Protein AF-A0A820CGP2-F1 (afdb_monomer_lite)

Structure (mmCIF, N/CA/C/O backbone):
data_AF-A0A820CGP2-F1
#
_entry.id   AF-A0A820CGP2-F1
#
loop_
_atom_site.group_PDB
_atom_site.id
_atom_site.type_symbol
_atom_site.label_atom_id
_atom_site.label_alt_id
_atom_site.label_comp_id
_atom_site.label_asym_id
_atom_site.label_entity_id
_atom_site.label_seq_id
_atom_site.pdbx_PDB_ins_code
_atom_site.Cartn_x
_atom_site.Cartn_y
_atom_site.Cartn_z
_atom_site.occupancy
_atom_site.B_iso_or_equiv
_atom_site.auth_seq_id
_atom_site.auth_comp_id
_atom_site.auth_asym_id
_atom_site.auth_atom_id
_atom_site.pdbx_PDB_model_num
ATOM 1 N N . MET A 1 1 ? -18.008 15.340 -5.250 1.00 48.47 1 MET A N 1
ATOM 2 C CA . MET A 1 1 ? -17.905 15.251 -6.729 1.00 48.47 1 MET A CA 1
ATOM 3 C C . MET A 1 1 ? -16.907 16.295 -7.225 1.00 48.47 1 MET A C 1
ATOM 5 O O . MET A 1 1 ? -17.210 17.041 -8.138 1.00 48.47 1 MET A O 1
ATOM 9 N N . MET A 1 2 ? -15.729 16.378 -6.603 1.00 44.28 2 MET A N 1
ATOM 10 C CA . MET A 1 2 ? -14.603 17.202 -7.070 1.00 44.28 2 MET A CA 1
ATOM 11 C C . MET A 1 2 ? -13.309 16.642 -6.453 1.00 44.28 2 MET A C 1
ATOM 13 O O . MET A 1 2 ? -12.500 17.361 -5.888 1.00 44.28 2 MET A O 1
ATOM 17 N N . ASP A 1 3 ? -13.138 15.318 -6.519 1.00 47.31 3 ASP A N 1
ATOM 18 C CA . ASP A 1 3 ? -12.062 14.613 -5.801 1.00 47.31 3 ASP A CA 1
ATOM 19 C C . ASP A 1 3 ? -11.326 13.603 -6.706 1.00 47.31 3 ASP A C 1
ATOM 21 O O . ASP A 1 3 ? -10.423 12.898 -6.262 1.00 47.31 3 ASP A O 1
ATOM 25 N N . CYS A 1 4 ? -11.699 13.512 -7.990 1.00 40.28 4 CYS A N 1
ATOM 26 C CA . CYS A 1 4 ? -11.289 12.405 -8.860 1.00 40.28 4 CYS A CA 1
ATOM 27 C C . CYS A 1 4 ? -10.179 12.707 -9.881 1.00 40.28 4 CYS A C 1
ATOM 29 O O . CYS A 1 4 ? -9.790 11.772 -10.571 1.00 40.28 4 CYS A O 1
ATOM 31 N N . LEU A 1 5 ? -9.636 13.929 -10.008 1.00 45.03 5 LEU A N 1
ATOM 32 C CA . LEU A 1 5 ? -8.670 14.203 -11.096 1.00 45.03 5 LEU A CA 1
ATOM 33 C C . LEU A 1 5 ? -7.338 14.846 -10.712 1.00 45.03 5 LEU A C 1
ATOM 35 O O . LEU A 1 5 ? -6.530 15.123 -11.594 1.00 45.03 5 LEU A O 1
ATOM 39 N N . TYR A 1 6 ? -7.038 15.055 -9.433 1.00 50.78 6 TYR A N 1
ATOM 40 C CA . TYR A 1 6 ? -5.728 15.603 -9.101 1.00 50.78 6 TYR A CA 1
ATOM 41 C C . TYR A 1 6 ? -5.200 15.021 -7.803 1.00 50.78 6 TYR A C 1
ATOM 43 O O . TYR A 1 6 ? -5.463 15.498 -6.705 1.00 50.78 6 TYR A O 1
ATOM 51 N N . ALA A 1 7 ? -4.390 13.976 -7.940 1.00 54.88 7 ALA A N 1
ATOM 52 C CA . ALA A 1 7 ? -3.486 13.541 -6.894 1.00 54.88 7 ALA A CA 1
ATOM 53 C C . ALA A 1 7 ? -2.346 14.560 -6.700 1.00 54.88 7 ALA A C 1
ATOM 55 O O . ALA A 1 7 ? -1.194 14.157 -6.602 1.00 54.88 7 ALA A O 1
ATOM 56 N N . ILE A 1 8 ? -2.628 15.868 -6.639 1.00 57.88 8 ILE A N 1
ATOM 57 C CA . ILE A 1 8 ? -1.632 16.802 -6.128 1.00 57.88 8 ILE A CA 1
ATOM 58 C C . ILE A 1 8 ? -1.650 16.691 -4.614 1.00 57.88 8 ILE A C 1
ATOM 60 O O . ILE A 1 8 ? -2.555 17.108 -3.893 1.00 57.88 8 ILE A O 1
ATOM 64 N N . CYS A 1 9 ? -0.624 16.018 -4.140 1.00 56.94 9 CYS A N 1
ATOM 65 C CA . CYS A 1 9 ? -0.222 16.044 -2.762 1.00 56.94 9 CYS A CA 1
ATOM 66 C C . CYS A 1 9 ? 0.412 17.426 -2.542 1.00 56.94 9 CYS A C 1
ATOM 68 O O . CYS A 1 9 ? 1.601 17.604 -2.771 1.00 56.94 9 CYS A O 1
ATOM 70 N N . THR A 1 10 ? -0.372 18.450 -2.186 1.00 56.12 10 THR A N 1
ATOM 71 C CA . THR A 1 10 ? 0.155 19.826 -2.034 1.00 56.12 10 THR A CA 1
ATOM 72 C C . THR A 1 10 ? 1.178 19.965 -0.900 1.00 56.12 10 THR A C 1
ATOM 74 O O . THR A 1 10 ? 1.795 21.019 -0.778 1.00 56.12 10 THR A O 1
ATOM 77 N N . ARG A 1 11 ? 1.348 18.940 -0.046 1.00 58.34 11 ARG A N 1
ATOM 78 C CA . ARG A 1 11 ? 2.179 19.014 1.169 1.00 58.34 11 ARG A CA 1
ATOM 79 C C . ARG A 1 11 ? 3.032 17.787 1.501 1.00 58.34 11 ARG A C 1
ATOM 81 O O . ARG A 1 11 ? 3.720 17.850 2.514 1.00 58.34 11 ARG A O 1
ATOM 88 N N . CYS A 1 12 ? 3.033 16.706 0.715 1.00 54.94 12 CYS A N 1
ATOM 89 C CA . CYS A 1 12 ? 4.019 15.641 0.946 1.00 54.94 12 CYS A CA 1
ATOM 90 C C . CYS A 1 12 ? 5.024 15.611 -0.198 1.00 54.94 12 CYS A C 1
ATOM 92 O O . CYS A 1 12 ? 4.670 15.520 -1.371 1.00 54.94 12 CYS A O 1
ATOM 94 N N . THR A 1 13 ? 6.291 15.685 0.184 1.00 69.44 13 THR A N 1
ATOM 95 C CA . THR A 1 13 ? 7.454 15.597 -0.698 1.00 69.44 13 THR A CA 1
ATOM 96 C C . THR A 1 13 ? 7.720 14.168 -1.172 1.00 69.44 13 THR A C 1
ATOM 98 O O . THR A 1 13 ? 8.427 13.987 -2.158 1.00 69.44 13 THR A O 1
ATOM 101 N N . TYR A 1 14 ? 7.147 13.164 -0.497 1.00 80.94 14 TYR A N 1
ATOM 102 C CA . TYR A 1 14 ? 7.348 11.745 -0.784 1.00 80.94 14 TYR A CA 1
ATOM 103 C C . TYR A 1 14 ? 6.039 11.055 -1.162 1.00 80.94 14 TYR A C 1
ATOM 105 O O . TYR A 1 14 ? 4.999 11.234 -0.523 1.00 80.94 14 TYR A O 1
ATOM 113 N N . ALA A 1 15 ? 6.101 10.248 -2.219 1.00 84.56 15 ALA A N 1
ATOM 114 C CA . ALA A 1 15 ? 4.946 9.544 -2.762 1.00 84.56 15 ALA A CA 1
ATOM 115 C C . ALA A 1 15 ? 4.384 8.503 -1.781 1.00 84.56 15 ALA A C 1
ATOM 117 O O . ALA A 1 15 ? 3.166 8.338 -1.700 1.00 84.56 15 ALA A O 1
ATOM 118 N N . ASP A 1 16 ? 5.253 7.845 -1.012 1.00 87.38 16 ASP A N 1
ATOM 119 C CA . ASP A 1 16 ? 4.871 6.834 -0.024 1.00 87.38 16 ASP A CA 1
ATOM 120 C C . ASP A 1 16 ? 3.936 7.418 1.039 1.00 87.38 16 ASP A C 1
ATOM 122 O O . ASP A 1 16 ? 2.869 6.858 1.300 1.00 87.38 16 ASP A O 1
ATOM 126 N N . ASP A 1 17 ? 4.274 8.595 1.572 1.00 87.31 17 ASP A N 1
ATOM 127 C CA . ASP A 1 17 ? 3.464 9.306 2.564 1.00 87.31 17 ASP A CA 1
ATOM 128 C C . ASP A 1 17 ? 2.101 9.717 1.992 1.00 87.31 17 ASP A C 1
ATOM 130 O O . ASP A 1 17 ? 1.069 9.524 2.641 1.00 87.31 17 ASP A O 1
ATOM 134 N N . CYS A 1 18 ? 2.067 10.211 0.745 1.00 87.31 18 CYS A N 1
ATOM 135 C CA . CYS A 1 18 ? 0.812 10.539 0.061 1.00 87.31 18 CYS A CA 1
ATOM 136 C C . CYS A 1 18 ? -0.095 9.313 -0.073 1.00 87.31 18 CYS A C 1
ATOM 138 O O . CYS A 1 18 ? -1.304 9.402 0.155 1.00 87.31 18 CYS A O 1
ATOM 140 N N . ILE A 1 19 ? 0.480 8.175 -0.476 1.00 89.25 19 ILE A N 1
ATOM 141 C CA . ILE A 1 19 ? -0.256 6.927 -0.675 1.00 89.25 19 ILE A CA 1
ATOM 142 C C . ILE A 1 19 ? -0.788 6.439 0.667 1.00 89.25 19 ILE A C 1
ATOM 144 O O . ILE A 1 19 ? -1.987 6.195 0.776 1.00 89.25 19 ILE A O 1
ATOM 148 N N . VAL A 1 20 ? 0.065 6.361 1.692 1.00 89.69 20 VAL A N 1
ATOM 149 C CA . VAL A 1 20 ? -0.314 5.919 3.040 1.00 89.69 20 VAL A CA 1
ATOM 150 C C . VAL A 1 20 ? -1.428 6.797 3.605 1.00 89.69 20 VAL A C 1
ATOM 152 O O . VAL A 1 20 ? -2.461 6.276 4.026 1.00 89.69 20 VAL A 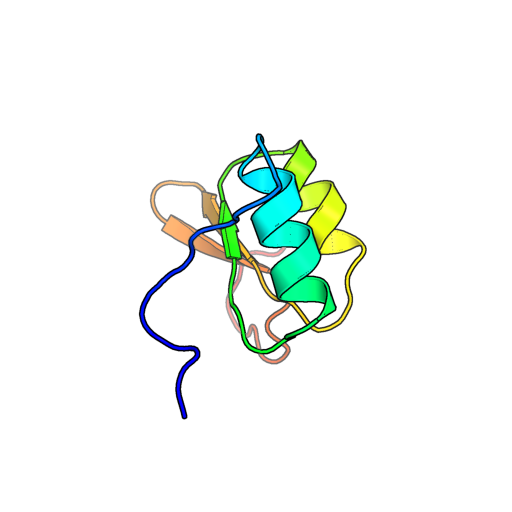O 1
ATOM 155 N N . GLN A 1 21 ? -1.283 8.123 3.558 1.00 89.38 21 GLN A N 1
ATOM 156 C CA . GLN A 1 21 ? -2.302 9.036 4.072 1.00 89.38 21 GLN A CA 1
ATOM 157 C C . GLN A 1 21 ? -3.632 8.884 3.320 1.00 89.38 21 GLN A C 1
ATOM 159 O O . GLN A 1 21 ? -4.698 8.854 3.941 1.00 89.38 21 GLN A O 1
ATOM 164 N N . ARG A 1 22 ? -3.581 8.729 1.992 1.00 88.12 22 ARG A N 1
ATOM 165 C CA . ARG A 1 22 ? -4.780 8.546 1.170 1.00 88.12 22 ARG A CA 1
ATOM 166 C C . ARG A 1 22 ? -5.500 7.239 1.487 1.00 88.12 22 ARG A C 1
ATOM 168 O O . ARG A 1 22 ? -6.716 7.263 1.650 1.00 88.12 22 ARG A O 1
ATOM 175 N N . VAL A 1 23 ? -4.785 6.122 1.622 1.00 90.06 23 VAL A N 1
ATOM 176 C CA . VAL A 1 23 ? -5.419 4.822 1.909 1.00 90.06 23 VAL A CA 1
ATOM 177 C C . VAL A 1 23 ? -5.921 4.696 3.348 1.00 90.06 23 VAL A C 1
ATOM 179 O O . VAL A 1 23 ? -6.837 3.919 3.610 1.00 90.06 23 VAL A O 1
ATOM 182 N N . ILE A 1 24 ? -5.363 5.474 4.282 1.00 90.19 24 ILE A N 1
ATOM 183 C CA . ILE A 1 24 ? -5.895 5.590 5.647 1.00 90.19 24 ILE A CA 1
ATOM 184 C C . ILE A 1 24 ? -7.252 6.302 5.632 1.00 90.19 24 ILE A C 1
ATOM 186 O O . ILE A 1 24 ? -8.193 5.826 6.265 1.00 90.19 24 ILE A O 1
ATOM 190 N N . GLN A 1 25 ? -7.358 7.423 4.910 1.00 89.69 25 GLN A N 1
ATOM 191 C CA . GLN A 1 25 ? -8.597 8.207 4.811 1.00 89.69 25 GLN A CA 1
ATOM 192 C C . GLN A 1 25 ? -9.677 7.479 4.001 1.00 89.69 25 GLN A C 1
ATOM 194 O O . GLN A 1 25 ? -10.860 7.513 4.336 1.00 89.69 25 GLN A O 1
ATOM 199 N N . HIS A 1 26 ? -9.262 6.801 2.937 1.00 88.75 26 HIS A N 1
ATOM 200 C CA . HIS A 1 26 ? -10.136 6.206 1.943 1.00 88.75 26 HIS A CA 1
ATOM 201 C C . HIS A 1 26 ? -9.686 4.775 1.645 1.00 88.75 26 HIS A C 1
ATOM 203 O O . HIS A 1 26 ? -8.737 4.540 0.903 1.00 88.75 26 HIS A O 1
ATOM 209 N N . LYS A 1 27 ? -10.398 3.794 2.205 1.00 85.06 27 LYS A N 1
ATOM 210 C CA . LYS A 1 27 ? -10.033 2.369 2.115 1.00 85.06 27 LYS A CA 1
ATOM 211 C C . LYS A 1 27 ? -10.517 1.657 0.841 1.00 85.06 27 LYS A C 1
ATOM 213 O O . LYS A 1 27 ? -10.525 0.436 0.795 1.00 85.06 27 LYS A O 1
ATOM 218 N N . TYR A 1 28 ? -10.927 2.395 -0.191 1.00 87.25 28 TYR A N 1
ATOM 219 C CA . TYR A 1 28 ? -11.462 1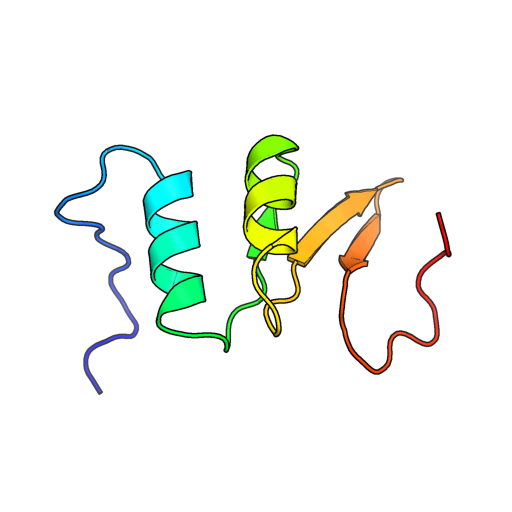.837 -1.444 1.00 87.25 28 TYR A CA 1
ATOM 220 C C . TYR A 1 28 ? -10.414 1.714 -2.565 1.00 87.25 28 TYR A C 1
ATOM 222 O O . TYR A 1 28 ? -10.762 1.610 -3.739 1.00 87.25 28 TYR A O 1
ATOM 230 N N . TYR A 1 29 ? -9.126 1.725 -2.219 1.00 89.19 29 TYR A N 1
ATOM 231 C CA . TYR A 1 29 ? -8.033 1.627 -3.184 1.00 89.19 29 TYR A CA 1
ATOM 232 C C . TYR A 1 29 ? -7.321 0.278 -3.109 1.00 89.19 29 TYR A C 1
ATOM 234 O O . TYR A 1 29 ? -7.139 -0.284 -2.030 1.00 89.19 29 TYR A O 1
ATOM 242 N N . ILE A 1 30 ? -6.847 -0.186 -4.266 1.00 90.69 30 ILE A N 1
ATOM 243 C CA . ILE A 1 30 ? -5.839 -1.242 -4.368 1.00 90.69 30 ILE A CA 1
ATOM 244 C C . ILE A 1 30 ? -4.505 -0.555 -4.644 1.00 90.69 30 ILE A C 1
ATOM 246 O O . ILE A 1 30 ? -4.379 0.173 -5.630 1.00 90.69 30 ILE A O 1
ATOM 250 N N . VAL A 1 31 ? -3.506 -0.765 -3.789 1.00 92.00 31 VAL A N 1
ATOM 251 C CA . VAL A 1 31 ? -2.179 -0.168 -4.001 1.00 92.00 31 VAL A CA 1
ATOM 252 C C . VAL A 1 31 ? -1.302 -1.124 -4.794 1.00 92.00 31 VAL A C 1
ATOM 254 O O . VAL A 1 31 ? -0.995 -2.210 -4.317 1.00 92.00 31 VAL A O 1
ATOM 257 N N . ALA A 1 32 ? -0.848 -0.728 -5.980 1.00 93.38 32 ALA A N 1
ATOM 258 C CA . ALA A 1 32 ? 0.152 -1.486 -6.727 1.00 93.38 32 ALA A CA 1
ATOM 259 C C . ALA A 1 32 ? 1.558 -0.969 -6.388 1.00 93.38 32 ALA A C 1
ATOM 261 O O . ALA A 1 32 ? 1.901 0.161 -6.728 1.00 93.38 32 ALA A O 1
ATOM 262 N N . THR A 1 33 ? 2.375 -1.774 -5.707 1.00 93.69 33 THR A N 1
ATOM 263 C CA . THR A 1 33 ? 3.766 -1.417 -5.396 1.00 93.69 33 THR A CA 1
ATOM 264 C C . THR A 1 33 ? 4.653 -2.648 -5.253 1.00 93.69 33 THR A C 1
ATOM 266 O O . THR A 1 33 ? 4.252 -3.679 -4.709 1.00 93.69 33 THR A O 1
ATOM 269 N N . CYS A 1 34 ? 5.897 -2.534 -5.713 1.00 91.81 34 CYS A N 1
ATOM 270 C CA . CYS A 1 34 ? 6.927 -3.541 -5.462 1.00 91.81 34 CYS A CA 1
ATOM 271 C C . CYS A 1 34 ? 7.801 -3.198 -4.243 1.00 91.81 34 CYS A C 1
ATOM 273 O O . CYS A 1 34 ? 8.551 -4.066 -3.788 1.00 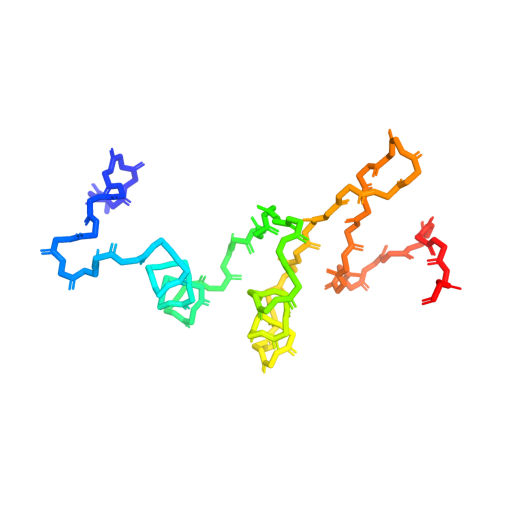91.81 34 CYS A O 1
ATOM 275 N N . ASP A 1 35 ? 7.659 -1.997 -3.672 1.00 94.25 35 ASP A N 1
ATOM 27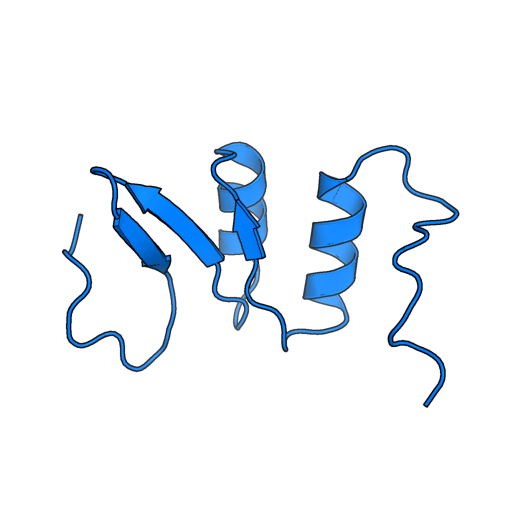6 C CA . ASP A 1 35 ? 8.502 -1.519 -2.577 1.00 94.25 35 ASP A CA 1
ATOM 277 C C . ASP A 1 35 ? 8.254 -2.286 -1.268 1.00 94.25 35 ASP A C 1
ATOM 279 O O . ASP A 1 35 ? 7.116 -2.538 -0.856 1.00 94.25 35 ASP A O 1
ATOM 283 N N . ARG A 1 36 ? 9.338 -2.709 -0.609 1.00 92.31 36 ARG A N 1
ATOM 284 C CA . ARG A 1 36 ? 9.264 -3.561 0.586 1.00 92.31 36 ARG A CA 1
ATOM 285 C C . ARG A 1 36 ? 8.780 -2.797 1.818 1.00 92.31 36 ARG A C 1
ATOM 287 O O . ARG A 1 36 ? 8.061 -3.377 2.635 1.00 92.31 36 ARG A O 1
ATOM 294 N N . GLU A 1 37 ? 9.177 -1.541 1.965 1.00 93.94 37 GLU A N 1
ATOM 295 C CA . GLU A 1 37 ? 8.837 -0.707 3.114 1.00 93.94 37 GLU A CA 1
ATOM 296 C C . GLU A 1 37 ? 7.394 -0.210 3.019 1.00 93.94 37 GLU A C 1
ATOM 298 O O . GLU A 1 37 ? 6.619 -0.394 3.963 1.00 93.94 37 GLU A O 1
ATOM 303 N N . LEU A 1 38 ? 6.977 0.259 1.840 1.00 92.62 38 LEU A N 1
ATOM 304 C CA . LEU A 1 38 ? 5.596 0.664 1.590 1.00 92.62 38 LEU A CA 1
ATOM 305 C C . LEU A 1 38 ? 4.624 -0.509 1.794 1.00 92.62 38 LEU A C 1
ATOM 307 O O . LEU A 1 38 ? 3.592 -0.354 2.451 1.00 92.62 38 LEU A O 1
ATOM 311 N N . LYS A 1 39 ? 4.981 -1.724 1.342 1.00 91.94 39 LYS A N 1
ATOM 312 C CA . LYS A 1 39 ? 4.214 -2.948 1.650 1.00 91.94 39 LYS A CA 1
ATOM 313 C C . LYS A 1 39 ? 4.098 -3.188 3.152 1.00 91.94 39 LYS A C 1
ATOM 315 O O . LYS A 1 39 ? 3.028 -3.565 3.626 1.00 91.94 39 LYS A O 1
ATOM 320 N N . ARG A 1 40 ? 5.168 -2.978 3.925 1.00 93.00 40 ARG A N 1
ATOM 321 C CA . ARG A 1 40 ? 5.136 -3.137 5.388 1.00 93.00 40 ARG A CA 1
ATOM 322 C C . ARG A 1 40 ? 4.210 -2.113 6.046 1.00 93.00 40 ARG A C 1
ATOM 324 O O . ARG A 1 40 ? 3.532 -2.465 7.009 1.00 93.00 40 ARG A O 1
ATOM 331 N N . HIS A 1 41 ? 4.153 -0.886 5.534 1.00 93.31 41 HIS A N 1
ATOM 332 C CA . HIS A 1 41 ? 3.219 0.141 6.000 1.00 93.31 41 HIS A CA 1
ATOM 333 C C . HIS A 1 41 ? 1.768 -0.210 5.664 1.00 93.31 41 HIS A C 1
ATOM 335 O O . HIS A 1 41 ? 0.930 -0.241 6.564 1.00 93.31 41 HIS A O 1
ATOM 341 N N . ILE A 1 42 ? 1.479 -0.593 4.420 1.00 91.94 42 ILE A N 1
ATOM 342 C CA . ILE A 1 42 ? 0.122 -0.955 3.985 1.00 91.94 42 ILE A CA 1
ATOM 343 C C . ILE A 1 42 ? -0.373 -2.225 4.688 1.00 91.94 42 ILE A C 1
ATOM 345 O O . ILE A 1 42 ? -1.531 -2.291 5.089 1.00 91.94 42 ILE A O 1
ATOM 349 N N . ARG A 1 43 ? 0.503 -3.201 4.970 1.00 91.25 43 ARG A N 1
ATOM 350 C CA . ARG A 1 43 ? 0.157 -4.387 5.778 1.00 91.25 43 ARG A CA 1
ATOM 351 C C . ARG A 1 43 ? -0.311 -4.044 7.199 1.00 91.25 43 ARG A C 1
ATOM 353 O O . ARG A 1 43 ? -1.023 -4.853 7.792 1.00 91.25 43 ARG A O 1
ATOM 360 N N . LYS A 1 44 ? 0.034 -2.884 7.767 1.00 90.88 44 LYS A N 1
ATOM 361 C CA . LYS A 1 44 ? -0.507 -2.459 9.075 1.00 90.88 44 LYS A CA 1
ATOM 362 C C . LYS A 1 44 ? -1.951 -1.958 8.972 1.00 90.88 44 LYS A C 1
ATOM 364 O O . LYS A 1 44 ? -2.672 -1.977 9.963 1.00 90.88 44 LYS A O 1
ATOM 369 N N . ILE A 1 45 ? -2.383 -1.538 7.784 1.00 89.81 45 ILE A N 1
ATOM 370 C CA . ILE A 1 45 ? -3.709 -0.973 7.539 1.00 89.81 45 ILE A CA 1
ATOM 371 C C . ILE A 1 45 ? -4.668 -2.109 7.166 1.00 89.81 45 ILE A C 1
ATOM 373 O O . ILE A 1 45 ? -4.448 -2.857 6.212 1.00 89.81 45 ILE A O 1
ATOM 377 N N . SER A 1 46 ? -5.744 -2.269 7.937 1.00 88.31 46 SER A N 1
ATOM 378 C CA . SER A 1 46 ? -6.792 -3.248 7.641 1.00 88.31 46 SER A CA 1
ATOM 379 C C . SER A 1 46 ? -7.766 -2.721 6.583 1.00 88.31 46 SER A C 1
ATOM 381 O O . SER A 1 46 ? -8.164 -1.550 6.614 1.00 88.31 46 SER A O 1
ATOM 383 N N . GLY A 1 47 ? -8.174 -3.607 5.669 1.00 87.94 47 GLY A N 1
ATOM 384 C CA . GLY A 1 47 ? -9.148 -3.310 4.613 1.00 87.94 47 GLY A CA 1
ATOM 385 C C . GLY A 1 47 ? -8.564 -2.694 3.341 1.00 87.94 47 GLY A C 1
ATOM 386 O O . GLY A 1 47 ? -9.332 -2.320 2.467 1.00 87.94 47 GLY A O 1
ATOM 387 N N . VAL A 1 48 ? -7.234 -2.596 3.225 1.00 89.88 48 VAL A N 1
ATOM 388 C CA . VAL A 1 48 ? -6.557 -2.111 2.014 1.00 89.88 48 VAL A CA 1
ATOM 389 C C . VAL A 1 48 ? -5.778 -3.268 1.379 1.00 89.88 48 VAL A C 1
ATOM 391 O O . VAL A 1 48 ? -4.780 -3.713 1.957 1.00 89.88 48 VAL A O 1
ATOM 394 N N . PRO A 1 49 ? -6.221 -3.793 0.226 1.00 91.12 49 PRO A N 1
ATOM 395 C CA . PRO A 1 49 ? -5.451 -4.763 -0.541 1.00 91.12 49 PRO A CA 1
ATOM 396 C C . PRO A 1 49 ? -4.295 -4.080 -1.286 1.00 91.12 49 PRO A C 1
ATOM 398 O O . PRO A 1 49 ? -4.357 -2.899 -1.643 1.00 91.12 49 PRO A O 1
ATOM 401 N N . PHE A 1 50 ? -3.234 -4.837 -1.562 1.00 91.56 50 PHE A N 1
ATOM 402 C CA . PHE A 1 50 ? -2.127 -4.365 -2.390 1.00 91.56 50 PHE A CA 1
ATOM 403 C C . PHE A 1 50 ? -1.671 -5.441 -3.375 1.00 91.56 50 PHE A C 1
ATOM 405 O O . PHE A 1 50 ? -1.822 -6.639 -3.137 1.00 91.56 50 PHE A O 1
ATOM 412 N N . MET A 1 51 ? -1.113 -4.991 -4.490 1.00 92.56 51 MET A N 1
ATOM 413 C CA . MET A 1 51 ? -0.676 -5.800 -5.617 1.00 92.56 51 MET A CA 1
ATOM 414 C C . MET A 1 51 ? 0.818 -5.599 -5.854 1.00 92.56 51 MET A C 1
ATOM 416 O O . MET A 1 51 ? 1.324 -4.481 -5.756 1.00 92.56 51 MET A O 1
ATOM 420 N N . TYR A 1 52 ? 1.530 -6.673 -6.181 1.00 92.38 52 TYR A N 1
ATOM 421 C CA . TYR A 1 52 ? 2.957 -6.637 -6.495 1.00 92.38 52 TYR A CA 1
ATOM 422 C C . TYR A 1 52 ? 3.306 -7.629 -7.606 1.00 92.38 52 TYR A C 1
ATOM 424 O O . TYR 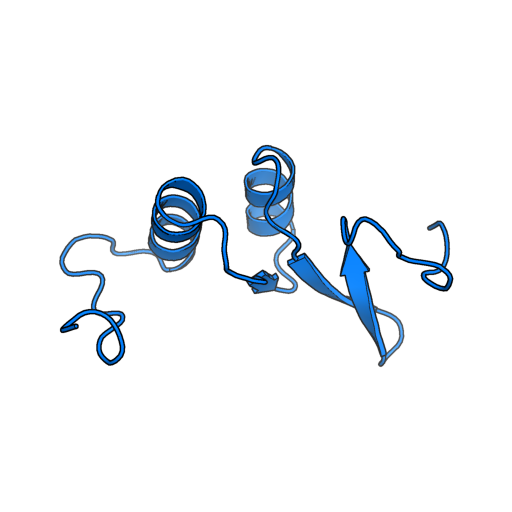A 1 52 ? 2.561 -8.572 -7.875 1.00 92.38 52 TYR A O 1
ATOM 432 N N . LEU A 1 53 ? 4.446 -7.409 -8.262 1.00 91.38 53 LEU A N 1
ATOM 433 C CA . LEU A 1 53 ? 4.973 -8.327 -9.266 1.00 91.38 53 LEU A CA 1
ATOM 434 C C . LEU A 1 53 ? 5.720 -9.480 -8.582 1.00 91.38 53 LEU A C 1
ATOM 436 O O . LEU A 1 53 ? 6.595 -9.251 -7.745 1.00 91.38 53 LEU A O 1
ATOM 440 N N . HIS A 1 54 ? 5.393 -10.711 -8.957 1.00 88.75 54 HIS A N 1
ATOM 441 C CA . HIS A 1 54 ? 6.092 -11.922 -8.541 1.00 88.75 54 HIS A CA 1
ATOM 442 C C . HIS A 1 54 ? 6.052 -12.942 -9.677 1.00 88.75 54 HIS A C 1
ATOM 444 O O . HIS A 1 54 ? 4.979 -13.205 -10.209 1.00 88.75 54 HIS A O 1
ATOM 450 N N . ASP A 1 55 ? 7.206 -13.488 -10.061 1.00 90.00 55 ASP A N 1
ATOM 451 C CA . ASP A 1 55 ? 7.312 -14.504 -11.122 1.00 90.00 55 ASP A CA 1
ATOM 452 C C . ASP A 1 55 ? 6.598 -14.107 -12.432 1.00 90.00 55 ASP A C 1
ATOM 454 O O . ASP A 1 55 ? 5.759 -14.826 -12.968 1.00 90.00 55 ASP A O 1
ATOM 458 N N . HIS A 1 56 ? 6.856 -12.883 -12.909 1.00 88.81 56 HIS A N 1
ATOM 459 C CA . HIS A 1 56 ? 6.202 -12.303 -14.095 1.00 88.81 56 HIS A CA 1
ATOM 460 C C . HIS A 1 56 ? 4.662 -12.236 -14.027 1.00 88.81 56 HIS A C 1
ATOM 462 O O . HIS A 1 56 ? 4.002 -12.001 -15.039 1.00 88.81 56 HIS A O 1
ATOM 468 N N . ARG A 1 57 ? 4.075 -12.401 -12.837 1.00 87.44 57 ARG A N 1
ATOM 469 C CA . ARG A 1 57 ? 2.634 -12.347 -12.582 1.00 87.44 57 ARG A CA 1
ATOM 470 C C . ARG A 1 57 ? 2.315 -11.296 -11.530 1.00 87.44 57 ARG A C 1
ATOM 472 O O . ARG A 1 57 ? 3.108 -11.007 -10.634 1.00 87.44 57 ARG A O 1
ATOM 479 N N . TYR A 1 58 ? 1.122 -10.727 -11.616 1.00 89.38 58 TYR A N 1
ATOM 480 C CA . TYR A 1 58 ? 0.620 -9.841 -10.578 1.00 89.38 58 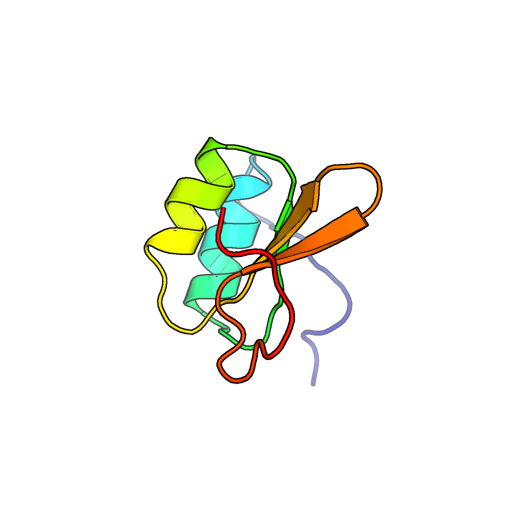TYR A CA 1
ATOM 481 C C . TYR A 1 58 ? -0.031 -10.657 -9.469 1.00 89.38 58 TYR A C 1
ATOM 483 O O . TYR A 1 58 ? -0.976 -11.404 -9.704 1.00 89.38 58 TYR A O 1
ATOM 491 N N . THR A 1 59 ? 0.490 -10.506 -8.258 1.00 88.06 59 THR A N 1
ATOM 492 C CA . THR A 1 59 ? -0.037 -11.153 -7.058 1.00 88.06 59 THR A CA 1
ATOM 493 C C . THR A 1 59 ? -0.742 -10.111 -6.205 1.00 88.06 59 THR A C 1
ATOM 495 O O . THR A 1 59 ? -0.201 -9.027 -5.984 1.00 88.06 59 THR A O 1
ATOM 498 N N . ILE A 1 60 ? -1.947 -10.431 -5.734 1.00 88.25 60 ILE A N 1
ATOM 499 C CA . ILE A 1 60 ? -2.764 -9.555 -4.887 1.00 88.25 60 ILE A CA 1
ATOM 500 C C . ILE A 1 60 ? -2.834 -10.160 -3.485 1.00 88.25 60 ILE A C 1
ATOM 502 O O . ILE A 1 60 ? -3.201 -11.322 -3.322 1.00 88.25 60 ILE A O 1
ATOM 506 N N . GLU A 1 61 ? -2.510 -9.369 -2.464 1.00 84.75 61 GLU A N 1
ATOM 507 C CA . GLU A 1 61 ? -2.631 -9.765 -1.061 1.00 84.75 61 GLU A CA 1
ATOM 508 C C . GLU A 1 61 ? -3.895 -9.159 -0.426 1.00 84.75 61 GLU A C 1
ATOM 510 O O . GLU A 1 61 ? -4.285 -8.032 -0.739 1.00 84.75 61 GLU A O 1
ATOM 515 N N . ARG A 1 62 ? -4.503 -9.893 0.519 1.00 76.88 62 ARG A N 1
ATOM 516 C CA . ARG A 1 62 ? -5.655 -9.469 1.344 1.00 76.88 62 ARG A CA 1
ATOM 517 C C . ARG A 1 62 ? -6.968 -9.184 0.611 1.00 76.88 62 ARG A C 1
ATOM 519 O O . ARG A 1 62 ? -7.806 -8.451 1.132 1.00 76.88 62 ARG A O 1
ATOM 526 N N . ILE A 1 63 ? -7.198 -9.802 -0.543 1.00 78.62 63 ILE A N 1
ATOM 527 C CA . ILE A 1 63 ? -8.554 -9.884 -1.093 1.00 78.62 63 ILE A CA 1
ATOM 528 C C . ILE A 1 63 ? -9.294 -11.030 -0.381 1.00 78.62 63 ILE A C 1
ATOM 530 O O . ILE A 1 63 ? -8.816 -12.163 -0.369 1.00 78.62 63 ILE A O 1
ATOM 534 N N . SER A 1 64 ? -10.413 -10.727 0.285 1.00 61.56 64 SER A N 1
ATOM 535 C CA . SER A 1 64 ? -11.142 -11.659 1.171 1.00 61.56 64 SER A CA 1
ATOM 536 C C . SER A 1 64 ? -11.761 -12.883 0.473 1.00 61.56 64 SER A C 1
ATOM 538 O O . SER A 1 64 ? -12.377 -13.694 1.151 1.00 61.56 64 SER A O 1
ATOM 540 N N . ASP A 1 65 ? -11.548 -13.060 -0.834 1.00 55.44 65 ASP A N 1
ATOM 541 C CA . ASP A 1 65 ? -12.007 -14.215 -1.618 1.00 55.44 65 ASP A CA 1
ATOM 542 C C . ASP A 1 65 ? -10.898 -14.779 -2.533 1.00 55.44 65 ASP A C 1
ATOM 544 O O . ASP A 1 65 ? -11.138 -15.203 -3.659 1.00 55.44 65 ASP A O 1
ATOM 548 N N . ALA A 1 66 ? -9.633 -14.734 -2.096 1.00 52.41 66 ALA A N 1
ATOM 549 C CA . ALA A 1 66 ? -8.498 -15.191 -2.905 1.00 52.41 66 ALA A CA 1
ATOM 550 C C . ALA A 1 66 ? -8.412 -16.731 -3.011 1.00 52.41 66 ALA A C 1
ATOM 552 O O . ALA A 1 66 ? -7.431 -17.354 -2.600 1.00 52.41 66 ALA A O 1
ATOM 553 N N . HIS A 1 67 ? -9.436 -17.364 -3.578 1.00 48.00 67 HIS A N 1
ATOM 554 C CA . HIS A 1 67 ? -9.352 -18.703 -4.141 1.00 48.00 67 HIS A CA 1
ATOM 555 C C . HIS A 1 67 ? -8.390 -18.663 -5.343 1.00 48.00 67 HIS A C 1
ATOM 557 O O . HIS A 1 67 ? -8.814 -18.482 -6.479 1.00 48.00 67 HIS A O 1
ATOM 563 N N . GLY A 1 68 ? -7.077 -18.779 -5.103 1.00 52.47 68 GLY A N 1
ATOM 564 C CA . GLY A 1 68 ? -6.102 -18.981 -6.184 1.00 52.47 68 GLY A CA 1
ATOM 565 C C . GLY A 1 68 ? -4.752 -18.275 -6.074 1.00 52.47 68 GLY A C 1
ATOM 566 O O . GLY A 1 68 ? -3.915 -18.490 -6.949 1.00 52.47 68 GLY A O 1
ATOM 567 N N . THR A 1 69 ? -4.477 -17.468 -5.045 1.00 51.19 69 THR A N 1
ATOM 568 C CA . THR A 1 69 ? -3.106 -16.969 -4.848 1.00 51.19 69 THR A CA 1
ATOM 569 C C . THR A 1 69 ? -2.229 -18.044 -4.198 1.00 51.19 69 THR A C 1
ATOM 571 O O . THR A 1 69 ? -2.650 -18.654 -3.210 1.00 51.19 69 THR A O 1
ATOM 574 N N . PRO A 1 70 ? -1.013 -18.303 -4.723 1.00 52.06 70 PRO A N 1
ATOM 575 C CA . PRO A 1 70 ? -0.064 -19.191 -4.067 1.00 52.06 70 PRO A CA 1
ATOM 576 C C . PRO A 1 70 ? 0.153 -18.714 -2.632 1.00 52.06 70 PRO A C 1
ATOM 578 O O . PRO A 1 70 ? 0.455 -17.541 -2.404 1.00 52.06 70 PRO A O 1
ATOM 581 N N . ARG A 1 71 ? -0.029 -19.616 -1.663 1.00 54.31 71 ARG A N 1
ATOM 582 C CA . ARG A 1 71 ? 0.372 -19.370 -0.277 1.00 54.31 71 ARG A CA 1
ATOM 583 C C . ARG A 1 71 ? 1.899 -19.441 -0.246 1.00 54.31 71 ARG A C 1
ATOM 585 O O . ARG A 1 71 ? 2.446 -20.523 -0.056 1.00 54.31 71 ARG A O 1
ATOM 592 N N . VAL A 1 72 ? 2.555 -18.325 -0.549 1.00 52.84 72 VAL A N 1
ATOM 593 C CA . VAL A 1 72 ? 3.987 -18.131 -0.281 1.00 52.84 72 VAL A CA 1
ATOM 594 C C . VAL A 1 72 ? 4.185 -17.571 1.115 1.00 52.84 72 VAL A C 1
ATOM 596 O O . VAL A 1 72 ? 3.377 -16.704 1.523 1.00 52.84 72 VAL A O 1
#

Foldseek 3Di:
DPDPPDLPPVPDPDPLVSVLVCCQVPVPDEAEDQDPVSVVSVVVDPNHKYWYDDPNDIAIPDPPPPPDGPPD

Organism: NCBI:txid392033

Secondary structure (DSSP, 8-state):
---SS----SS-SSHHHHHHHHHHH-----EE---HHHHHHHTTSTT--EEEEETTEEEEE--TT-TT----

Radius of gyration: 13.52 Å; chains: 1; bounding box: 27×39×23 Å

InterPro domains:
  IPR006984 Fcf1/UTP23 [PF04900] (12-62)
  IPR029060 PIN-like domain superfamily [SSF88723] (9-63)

Sequence (72 aa):
MMDCLYAICTRCTYADDCIVQRVIQHKYYIVATCDRELKRHIRKISGVPFMYLHDHRYTIERISDAHGTPRV

pLDDT: mean 78.22, std 17.35, range [40.28, 94.25]